Protein AF-A0A2D8XH24-F1 (afdb_monomer_lite)

Structure (mmCIF, N/CA/C/O backbone):
data_AF-A0A2D8XH24-F1
#
_entry.id   AF-A0A2D8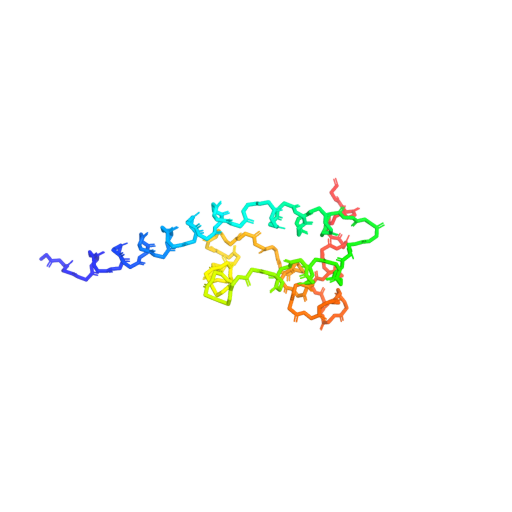XH24-F1
#
loop_
_atom_site.group_PDB
_atom_site.id
_atom_site.type_symbol
_atom_site.label_atom_id
_atom_site.label_alt_id
_atom_site.label_comp_id
_atom_site.label_asym_id
_atom_site.label_entity_id
_atom_site.label_seq_id
_atom_site.pdbx_PDB_ins_code
_atom_site.Cartn_x
_atom_site.Cartn_y
_atom_site.Cartn_z
_atom_site.occupancy
_atom_site.B_iso_or_equiv
_atom_site.auth_seq_id
_atom_site.auth_comp_id
_atom_site.auth_asym_id
_atom_site.auth_atom_id
_atom_site.pdbx_PDB_model_num
ATOM 1 N N . MET A 1 1 ? 8.190 -20.042 35.996 1.00 43.66 1 MET A N 1
ATOM 2 C CA . MET A 1 1 ? 7.217 -19.840 34.903 1.00 43.66 1 MET A CA 1
ATOM 3 C C . MET A 1 1 ? 7.428 -18.449 34.338 1.00 43.66 1 MET A C 1
ATOM 5 O O . MET A 1 1 ? 7.412 -17.486 35.091 1.00 43.66 1 MET A O 1
ATOM 9 N N . ASP A 1 2 ? 7.742 -18.370 33.052 1.00 46.50 2 ASP A N 1
ATOM 10 C CA . ASP A 1 2 ? 8.252 -17.172 32.387 1.00 46.50 2 ASP A CA 1
ATOM 11 C C . ASP A 1 2 ? 7.093 -16.241 31.979 1.00 46.50 2 ASP A C 1
ATOM 13 O O . ASP A 1 2 ? 6.457 -16.428 30.942 1.00 46.50 2 ASP A O 1
ATOM 17 N N . MET A 1 3 ? 6.771 -15.254 32.826 1.00 39.28 3 MET A N 1
ATOM 18 C CA . MET A 1 3 ? 5.697 -14.270 32.589 1.00 39.28 3 MET A CA 1
ATOM 19 C C . MET A 1 3 ? 5.931 -13.380 31.354 1.00 39.28 3 MET A C 1
ATOM 21 O O . MET A 1 3 ? 5.022 -12.658 30.947 1.00 39.28 3 MET A O 1
ATOM 25 N N . ARG A 1 4 ? 7.114 -13.420 30.724 1.00 45.78 4 ARG A N 1
ATOM 26 C CA . ARG A 1 4 ? 7.422 -12.576 29.558 1.00 45.78 4 ARG A CA 1
ATOM 27 C C . ARG A 1 4 ? 6.751 -13.056 28.269 1.00 45.78 4 ARG A C 1
ATOM 29 O O . ARG A 1 4 ? 6.393 -12.228 27.443 1.00 45.78 4 ARG A O 1
ATOM 36 N N . LYS A 1 5 ? 6.498 -14.362 28.114 1.00 43.97 5 LYS A N 1
ATOM 37 C CA . LYS A 1 5 ? 5.914 -14.910 26.872 1.00 43.97 5 LYS A CA 1
ATOM 38 C C . LYS A 1 5 ? 4.441 -14.542 26.654 1.00 43.97 5 LYS A C 1
ATOM 40 O O . LYS A 1 5 ? 3.996 -14.464 25.511 1.00 43.97 5 LYS A O 1
ATOM 45 N N . TYR A 1 6 ? 3.694 -14.285 27.730 1.00 42.78 6 TYR A N 1
ATOM 46 C CA . TYR A 1 6 ? 2.274 -13.922 27.648 1.00 42.78 6 TYR A CA 1
ATOM 47 C C . TYR A 1 6 ? 2.048 -12.453 27.255 1.00 42.78 6 TYR A C 1
ATOM 49 O O . TYR A 1 6 ? 1.030 -12.138 26.641 1.00 42.78 6 TYR A O 1
ATOM 57 N N . SER A 1 7 ? 2.989 -11.549 27.558 1.00 48.88 7 SER A N 1
ATOM 58 C CA . SER A 1 7 ? 2.843 -10.122 27.225 1.00 48.88 7 SER A CA 1
ATOM 59 C C . SER A 1 7 ? 3.110 -9.827 25.743 1.00 48.88 7 SER A C 1
ATOM 61 O O . SER A 1 7 ? 2.503 -8.917 25.174 1.00 48.88 7 SER A O 1
ATOM 63 N N . GLU A 1 8 ? 3.968 -10.620 25.097 1.00 50.53 8 GLU A N 1
ATOM 64 C CA . GLU A 1 8 ? 4.255 -10.510 23.664 1.00 50.53 8 GLU A CA 1
ATOM 65 C C . GLU A 1 8 ? 3.111 -11.052 22.802 1.00 50.53 8 GLU A C 1
ATOM 67 O O . GLU A 1 8 ? 2.717 -10.387 21.843 1.00 50.53 8 GLU A O 1
ATOM 72 N N . HIS A 1 9 ? 2.506 -12.184 23.190 1.00 51.22 9 HIS A N 1
ATOM 73 C CA . HIS A 1 9 ? 1.324 -12.726 22.505 1.00 51.22 9 HIS A CA 1
ATOM 74 C C . HIS A 1 9 ? 0.142 -11.750 22.565 1.00 51.22 9 HIS A C 1
ATOM 76 O O . HIS A 1 9 ? -0.421 -11.412 21.529 1.00 51.22 9 HIS A O 1
ATOM 82 N N . GLY A 1 10 ? -0.159 -11.182 23.739 1.00 56.94 10 GLY A N 1
ATOM 83 C CA . GLY A 1 10 ? -1.239 -10.196 23.872 1.00 56.94 10 GLY A CA 1
ATOM 84 C C . GLY A 1 10 ? -1.020 -8.917 23.049 1.00 56.94 10 GLY A C 1
ATOM 85 O O . GLY A 1 10 ? -1.973 -8.358 22.507 1.00 56.94 10 GLY A O 1
ATOM 86 N N . ARG A 1 11 ? 0.233 -8.460 22.895 1.00 59.41 11 ARG A N 1
ATOM 87 C CA . ARG A 1 11 ? 0.569 -7.317 22.021 1.00 59.41 11 ARG A CA 1
ATOM 88 C C . ARG A 1 11 ? 0.465 -7.661 20.537 1.00 59.41 11 ARG A C 1
ATOM 90 O O . ARG A 1 11 ? 0.058 -6.798 19.761 1.00 59.41 11 ARG A O 1
ATOM 97 N N . SER A 1 12 ? 0.848 -8.874 20.144 1.00 64.50 12 SER A N 1
ATOM 98 C CA . SER A 1 12 ? 0.749 -9.350 18.761 1.00 64.50 12 SER A CA 1
ATOM 99 C C . SER A 1 12 ? -0.712 -9.509 18.333 1.00 64.50 12 SER A C 1
ATOM 101 O O . SER A 1 12 ? -1.122 -8.942 17.322 1.00 64.50 12 SER A O 1
ATOM 103 N N . ASP A 1 13 ? -1.529 -10.158 19.164 1.00 64.81 13 ASP A N 1
ATOM 104 C CA . ASP A 1 13 ? -2.959 -10.367 18.910 1.00 64.81 13 ASP A CA 1
ATOM 105 C C . ASP A 1 13 ? -3.724 -9.042 18.828 1.00 64.81 13 ASP A C 1
ATOM 107 O O . ASP A 1 13 ? -4.602 -8.861 17.982 1.00 64.81 13 ASP A O 1
ATOM 111 N N . PHE A 1 14 ? -3.361 -8.074 19.672 1.00 68.19 14 PHE A N 1
ATOM 112 C CA . PHE A 1 14 ? -3.938 -6.733 19.633 1.00 68.19 14 PHE A CA 1
ATOM 113 C C . PHE A 1 14 ? -3.601 -5.980 18.336 1.00 68.19 14 PHE A C 1
ATOM 115 O O . PHE A 1 14 ? -4.474 -5.328 17.762 1.00 68.19 14 PHE A O 1
ATOM 122 N N . LYS A 1 15 ? -2.358 -6.085 17.845 1.00 75.06 15 LYS A N 1
ATOM 123 C CA . LYS A 1 15 ? -1.944 -5.479 16.567 1.00 75.06 15 LYS A CA 1
ATOM 124 C C . LYS A 1 15 ? -2.652 -6.127 15.379 1.00 75.06 15 LYS A C 1
ATOM 126 O O . LYS A 1 15 ? -3.149 -5.412 14.514 1.00 75.06 15 LYS A O 1
ATOM 131 N N . LEU A 1 16 ? -2.759 -7.456 15.370 1.00 75.88 16 LEU A N 1
ATOM 132 C CA . LEU A 1 16 ? -3.463 -8.200 14.322 1.00 75.88 16 LEU A CA 1
ATOM 133 C C . LEU A 1 16 ? -4.960 -7.875 14.287 1.00 75.88 16 LEU A C 1
ATOM 135 O O . LEU A 1 16 ? -5.520 -7.703 13.205 1.00 75.88 16 LEU A O 1
ATOM 139 N N . ARG A 1 17 ? -5.610 -7.726 15.450 1.00 82.00 17 ARG A N 1
ATOM 140 C CA . ARG A 1 17 ? -7.010 -7.271 15.521 1.00 82.00 17 ARG A CA 1
ATOM 141 C C . ARG A 1 17 ? -7.181 -5.872 14.943 1.00 82.00 17 ARG A C 1
ATOM 143 O O . ARG A 1 17 ? -8.027 -5.690 14.078 1.00 82.00 17 ARG A O 1
ATOM 150 N N . LYS A 1 18 ? -6.342 -4.915 15.353 1.00 83.56 18 LYS A N 1
ATOM 151 C CA . LYS A 1 18 ? -6.385 -3.546 14.817 1.00 83.56 18 LYS A CA 1
ATOM 152 C C . LYS A 1 18 ? -6.196 -3.503 13.303 1.00 83.56 18 LYS A C 1
ATOM 154 O O . LYS A 1 18 ? -6.945 -2.806 12.631 1.00 83.56 18 LYS A O 1
ATOM 159 N N . LEU A 1 19 ? -5.248 -4.276 12.774 1.00 84.25 19 LEU A N 1
ATOM 160 C CA . LEU A 1 19 ? -5.058 -4.411 11.331 1.00 84.25 19 LEU A CA 1
ATOM 161 C C . LEU A 1 19 ? -6.302 -4.994 10.653 1.00 84.25 19 LEU A C 1
ATOM 163 O O . LEU A 1 19 ? -6.770 -4.449 9.661 1.00 84.25 19 LEU A O 1
ATOM 167 N N . THR A 1 20 ? -6.846 -6.086 11.192 1.00 85.06 20 THR A N 1
ATOM 168 C CA . THR A 1 20 ? -8.039 -6.741 10.636 1.00 85.06 20 THR A CA 1
ATOM 169 C C . THR A 1 20 ? -9.227 -5.782 10.605 1.00 85.06 20 THR A C 1
ATOM 171 O O . THR A 1 20 ? -9.959 -5.733 9.618 1.00 85.06 20 THR A O 1
ATOM 174 N N . ASP A 1 21 ? -9.410 -4.994 11.663 1.00 90.12 21 ASP A N 1
ATOM 175 C CA . ASP A 1 21 ? -10.475 -3.998 11.745 1.00 90.12 21 ASP A CA 1
ATOM 176 C C . ASP A 1 21 ? -10.251 -2.845 10.758 1.00 90.12 21 ASP A C 1
ATOM 178 O O . ASP A 1 21 ? -11.201 -2.433 10.094 1.00 90.12 21 ASP A O 1
ATOM 182 N N . ALA A 1 22 ? -9.009 -2.373 10.598 1.00 89.88 22 ALA A N 1
ATOM 183 C CA . ALA A 1 22 ? -8.657 -1.370 9.593 1.00 89.88 22 ALA A CA 1
ATOM 184 C C . ALA A 1 22 ? -8.930 -1.879 8.165 1.00 89.88 22 ALA A C 1
ATOM 186 O O . ALA A 1 22 ? -9.543 -1.169 7.370 1.00 89.88 22 ALA A O 1
ATOM 187 N N . ILE A 1 23 ? -8.572 -3.130 7.854 1.00 90.44 23 ILE A N 1
ATOM 188 C CA . ILE A 1 23 ? -8.887 -3.758 6.560 1.00 90.44 23 ILE A CA 1
ATOM 189 C C . ILE A 1 23 ? -10.403 -3.844 6.362 1.00 90.44 23 ILE A C 1
ATOM 191 O O . ILE A 1 23 ? -10.907 -3.488 5.303 1.00 90.44 23 ILE A O 1
ATOM 195 N N . ARG A 1 24 ? -11.157 -4.286 7.377 1.00 91.38 24 ARG A N 1
ATOM 196 C CA . ARG A 1 24 ? -12.619 -4.428 7.277 1.00 91.38 24 ARG A CA 1
ATOM 197 C C . ARG A 1 24 ? -13.330 -3.102 7.044 1.00 91.38 24 ARG A C 1
ATOM 199 O O . ARG A 1 24 ? -14.260 -3.069 6.242 1.00 91.38 24 ARG A O 1
ATOM 206 N N . ARG A 1 25 ? -12.913 -2.039 7.737 1.00 94.00 25 ARG A N 1
ATOM 207 C CA . ARG A 1 25 ? -13.482 -0.693 7.574 1.00 94.00 25 ARG A CA 1
ATOM 208 C C . ARG A 1 25 ? -13.210 -0.110 6.192 1.00 94.00 25 ARG A C 1
ATOM 210 O O . ARG A 1 25 ? -14.080 0.553 5.648 1.00 94.00 25 ARG A O 1
ATOM 217 N N . ASN A 1 26 ? -12.033 -0.386 5.633 1.00 94.31 26 ASN A N 1
ATOM 218 C CA . ASN A 1 26 ? -11.549 0.259 4.412 1.00 94.31 26 ASN A CA 1
ATOM 219 C C . ASN A 1 26 ? -11.504 -0.691 3.205 1.00 94.31 26 ASN A C 1
ATOM 221 O O . ASN A 1 26 ? -10.836 -0.393 2.223 1.00 94.31 26 ASN A O 1
ATOM 225 N N . LYS A 1 27 ? -12.191 -1.839 3.259 1.00 93.62 27 LYS A N 1
ATOM 226 C CA . LYS A 1 27 ? -12.096 -2.903 2.242 1.00 93.62 27 LYS A CA 1
ATOM 227 C C . LYS A 1 27 ? -12.383 -2.417 0.815 1.00 93.62 27 LYS A C 1
ATOM 229 O O . LYS A 1 27 ? -11.744 -2.893 -0.114 1.00 93.62 27 LYS A O 1
ATOM 234 N N . ASP A 1 28 ? -13.316 -1.479 0.654 1.00 95.69 28 ASP A N 1
ATOM 235 C CA . ASP A 1 28 ? -13.739 -0.992 -0.660 1.00 95.69 28 ASP A CA 1
ATOM 236 C C . ASP A 1 28 ? -12.670 -0.053 -1.242 1.00 95.69 28 ASP A C 1
ATOM 238 O O . ASP A 1 28 ? -12.264 -0.212 -2.390 1.00 95.69 28 ASP A O 1
ATOM 242 N N . ILE A 1 29 ? -12.119 0.839 -0.407 1.00 94.88 29 ILE A N 1
ATOM 243 C CA . ILE A 1 29 ? -10.992 1.715 -0.763 1.00 94.88 29 ILE A CA 1
ATOM 244 C C . ILE A 1 29 ? -9.745 0.880 -1.077 1.00 94.88 29 ILE A C 1
ATOM 246 O O . ILE A 1 29 ? -9.104 1.086 -2.103 1.00 94.88 29 ILE A O 1
ATOM 250 N N . LEU A 1 30 ? -9.429 -0.108 -0.235 1.00 93.69 30 LEU A N 1
ATOM 251 C CA . LEU A 1 30 ? -8.320 -1.034 -0.472 1.00 93.69 30 LEU A CA 1
ATOM 252 C C . LEU A 1 30 ? -8.513 -1.824 -1.772 1.00 93.69 30 LEU A C 1
ATOM 254 O O . LEU A 1 30 ? -7.545 -2.037 -2.493 1.00 93.69 30 LEU A O 1
ATOM 258 N N . GLY A 1 31 ? -9.747 -2.211 -2.105 1.00 93.81 31 GLY A N 1
ATOM 259 C CA . GLY A 1 31 ? -10.077 -2.818 -3.394 1.00 93.81 31 GLY A CA 1
ATOM 260 C C . GLY A 1 31 ? -9.712 -1.918 -4.577 1.00 93.81 31 GLY A C 1
ATOM 261 O O . GLY A 1 31 ? -9.077 -2.387 -5.522 1.00 93.81 31 GLY A O 1
ATOM 262 N N . CYS A 1 32 ? -10.035 -0.622 -4.504 1.00 96.25 32 CYS A N 1
ATOM 263 C CA . CYS A 1 32 ? -9.619 0.358 -5.513 1.00 96.25 32 CYS A CA 1
ATOM 264 C C . CYS A 1 32 ? -8.092 0.489 -5.582 1.00 96.25 32 CYS A C 1
ATOM 266 O O . CYS A 1 32 ? -7.525 0.426 -6.669 1.00 96.25 32 CYS A O 1
ATOM 268 N N . VAL A 1 33 ? -7.419 0.594 -4.432 1.00 95.19 33 VAL A N 1
ATOM 269 C CA . VAL A 1 33 ? -5.952 0.672 -4.352 1.00 95.19 33 VAL A CA 1
ATOM 270 C C . VAL A 1 33 ? -5.291 -0.527 -5.037 1.00 95.19 33 VAL A C 1
ATOM 272 O O . VAL A 1 33 ? -4.440 -0.340 -5.904 1.00 95.19 33 VAL A O 1
ATOM 275 N N . PHE A 1 34 ? -5.705 -1.754 -4.709 1.00 94.31 34 PHE A N 1
ATOM 276 C CA . PHE A 1 34 ? -5.173 -2.960 -5.353 1.00 94.31 34 PHE A CA 1
ATOM 277 C C . PHE A 1 34 ? -5.501 -3.018 -6.849 1.00 94.31 34 PHE A C 1
ATOM 279 O O . PHE A 1 34 ? -4.696 -3.515 -7.634 1.00 94.31 34 PHE A O 1
ATOM 286 N N . THR A 1 35 ? -6.649 -2.477 -7.262 1.00 96.62 35 THR A N 1
ATOM 287 C CA . THR A 1 35 ? -7.002 -2.390 -8.683 1.00 96.62 35 THR A CA 1
ATOM 288 C C . THR A 1 35 ? -6.015 -1.482 -9.414 1.00 96.62 35 THR A C 1
ATOM 290 O O . THR A 1 35 ? -5.370 -1.942 -10.348 1.00 96.62 35 THR A O 1
ATOM 293 N N . PHE A 1 36 ? -5.786 -0.256 -8.932 1.00 96.56 36 PHE A N 1
ATOM 294 C CA . PHE A 1 36 ? -4.825 0.674 -9.539 1.00 96.56 36 PHE A CA 1
ATOM 295 C C . PHE A 1 36 ? -3.390 0.132 -9.560 1.00 96.56 36 PHE A C 1
ATOM 297 O O . PHE A 1 36 ? -2.659 0.335 -10.528 1.00 96.56 36 PHE A O 1
ATOM 304 N N . LEU A 1 37 ? -2.980 -0.583 -8.509 1.00 93.31 37 LEU A N 1
ATOM 305 C CA . LEU A 1 37 ? -1.648 -1.189 -8.425 1.00 93.31 37 LEU A CA 1
ATOM 306 C C . LEU A 1 37 ? -1.453 -2.394 -9.359 1.00 93.31 37 LEU A C 1
ATOM 308 O O . LEU A 1 37 ? -0.312 -2.735 -9.655 1.00 93.31 37 LEU A O 1
ATOM 312 N N . SER A 1 38 ? -2.535 -3.025 -9.823 1.00 91.56 38 SER A N 1
ATOM 313 C CA . SER A 1 38 ? -2.485 -4.165 -10.754 1.00 91.56 38 SER A CA 1
ATOM 314 C C . SER A 1 38 ? -2.646 -3.775 -12.228 1.00 91.56 38 SER A C 1
ATOM 316 O O . SER A 1 38 ? -2.598 -4.644 -13.096 1.00 91.56 38 SER A O 1
ATOM 318 N N . GLU A 1 39 ? -2.819 -2.484 -12.526 1.00 92.75 39 GLU A N 1
ATOM 319 C CA . GLU A 1 39 ? -2.773 -1.963 -13.896 1.00 92.75 39 GLU A CA 1
ATOM 320 C C . GLU A 1 39 ? -1.373 -2.132 -14.520 1.00 92.75 39 GLU A C 1
ATOM 322 O O . GLU A 1 39 ? -0.368 -2.249 -13.818 1.00 92.75 39 GLU A O 1
ATOM 327 N N . GLU A 1 40 ? -1.287 -2.119 -15.855 1.00 88.44 40 GLU A N 1
ATOM 328 C CA . GLU A 1 40 ? -0.019 -2.229 -16.589 1.00 88.44 40 GLU A CA 1
ATOM 329 C C . GLU A 1 40 ? 0.240 -0.982 -17.468 1.00 88.44 40 GLU A C 1
ATOM 331 O O . GLU A 1 40 ? -0.369 -0.854 -18.535 1.00 88.44 40 GLU A O 1
ATOM 336 N N . PRO A 1 41 ? 1.160 -0.068 -17.076 1.00 85.88 41 PRO A N 1
ATOM 337 C CA . PRO A 1 41 ? 1.892 -0.032 -15.802 1.00 85.88 41 PRO A CA 1
ATOM 338 C C . PRO A 1 41 ? 0.993 0.386 -14.617 1.00 85.88 41 PRO A C 1
ATOM 340 O O . PRO A 1 41 ? -0.019 1.051 -14.843 1.00 85.88 41 PRO A O 1
ATOM 343 N N . PRO A 1 42 ? 1.381 0.083 -13.361 1.00 91.44 42 PRO A N 1
ATOM 344 C CA . PRO A 1 42 ? 0.581 0.429 -12.191 1.00 91.44 42 PRO A CA 1
ATOM 345 C C . PRO A 1 42 ? 0.334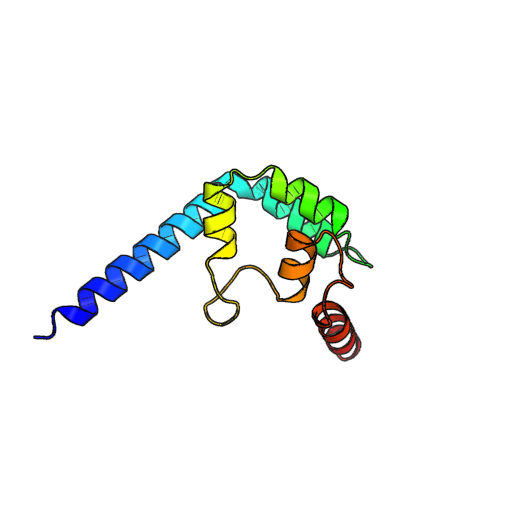 1.930 -12.065 1.00 91.44 42 PRO A C 1
ATOM 347 O O . PRO A 1 42 ? 1.248 2.751 -12.209 1.00 91.44 42 PRO A O 1
ATOM 350 N N . ASN A 1 43 ? -0.891 2.298 -11.709 1.00 95.38 43 ASN A N 1
ATOM 351 C CA . ASN A 1 43 ? -1.279 3.688 -11.531 1.00 95.38 43 ASN A CA 1
ATOM 352 C C . ASN A 1 43 ? -1.003 4.157 -10.097 1.00 95.38 43 ASN A C 1
ATOM 354 O O . ASN A 1 43 ? -1.890 4.228 -9.245 1.00 95.38 43 ASN A O 1
ATOM 358 N N . ALA A 1 44 ? 0.267 4.471 -9.827 1.00 93.94 44 ALA A N 1
ATOM 359 C CA . ALA A 1 44 ? 0.730 4.863 -8.496 1.00 93.94 44 ALA A CA 1
ATOM 360 C C . ALA A 1 44 ? 0.066 6.145 -7.962 1.00 93.94 44 ALA A C 1
ATOM 362 O O . ALA A 1 44 ? -0.188 6.228 -6.764 1.00 93.94 44 ALA A O 1
ATOM 363 N N . SER A 1 45 ? -0.249 7.112 -8.834 1.00 95.06 45 SER A N 1
ATOM 364 C CA . SER A 1 45 ? -0.923 8.357 -8.433 1.00 95.06 45 SER A CA 1
ATOM 365 C C . SER A 1 45 ? -2.337 8.073 -7.931 1.00 95.06 45 SER A C 1
ATOM 367 O O . SER A 1 45 ? -2.679 8.459 -6.819 1.00 95.06 45 SER A O 1
ATOM 369 N N . ALA A 1 46 ? -3.137 7.328 -8.703 1.00 95.44 46 ALA A N 1
ATOM 370 C CA . ALA A 1 46 ? -4.503 6.988 -8.306 1.00 95.44 46 ALA A CA 1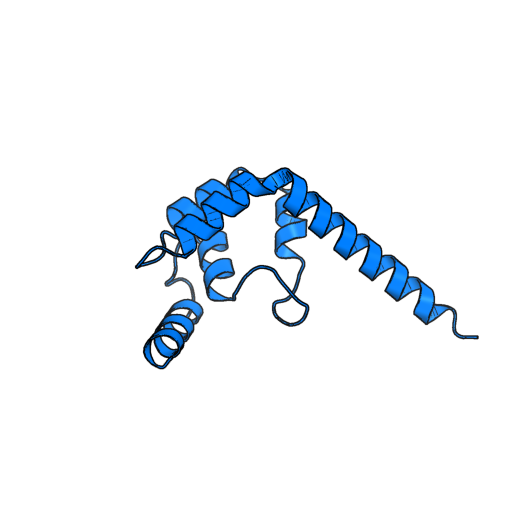
ATOM 371 C C . ALA A 1 46 ? -4.535 6.073 -7.071 1.00 95.44 46 ALA A C 1
ATOM 373 O O . ALA A 1 46 ? -5.390 6.228 -6.200 1.00 95.44 46 ALA A O 1
ATOM 374 N N . ALA A 1 47 ? -3.580 5.142 -6.961 1.00 94.38 47 ALA A N 1
ATOM 375 C CA . ALA A 1 47 ? -3.431 4.305 -5.776 1.00 94.38 47 ALA A CA 1
ATOM 376 C C . ALA A 1 47 ? -3.128 5.139 -4.520 1.00 94.38 47 A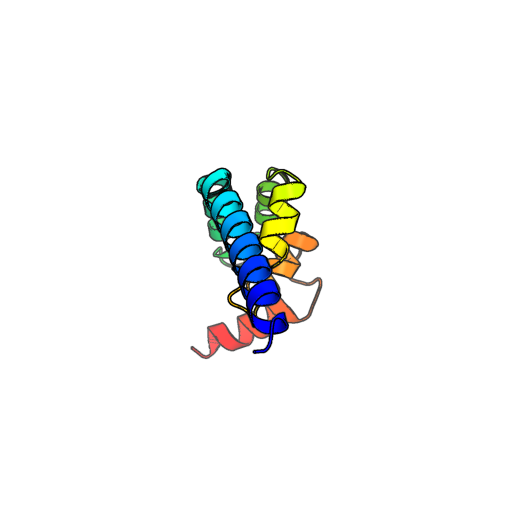LA A C 1
ATOM 378 O O . ALA A 1 47 ? -3.727 4.893 -3.473 1.00 94.38 47 ALA A O 1
ATOM 379 N N . GLN A 1 48 ? -2.229 6.126 -4.620 1.00 95.69 48 GLN A N 1
ATOM 380 C CA . GLN A 1 48 ? -1.921 7.030 -3.514 1.00 95.69 48 GLN A CA 1
ATOM 381 C C . GLN A 1 48 ? -3.145 7.863 -3.125 1.00 95.69 48 GLN A C 1
ATOM 383 O O . GLN A 1 48 ? -3.511 7.865 -1.954 1.00 95.69 48 GLN A O 1
ATOM 388 N N . GLU A 1 49 ? -3.796 8.518 -4.089 1.00 96.19 49 GLU A N 1
ATOM 389 C CA . GLU A 1 49 ? -4.985 9.345 -3.841 1.00 96.19 49 GLU A CA 1
ATOM 390 C C . GLU A 1 49 ? -6.088 8.536 -3.146 1.00 96.19 49 GLU A C 1
ATOM 392 O O . GLU A 1 49 ? -6.623 8.957 -2.124 1.00 96.19 49 GLU A O 1
ATOM 397 N N . ALA A 1 50 ? -6.369 7.322 -3.629 1.00 95.12 50 ALA A N 1
ATOM 398 C CA . ALA A 1 50 ? -7.338 6.441 -2.988 1.00 95.12 50 ALA A CA 1
ATOM 399 C C . ALA A 1 50 ? -6.915 6.040 -1.566 1.00 95.12 50 ALA A C 1
ATOM 401 O O . ALA A 1 50 ? -7.754 5.955 -0.673 1.00 95.12 50 ALA A O 1
ATOM 402 N N . PHE A 1 51 ? -5.627 5.790 -1.324 1.00 94.06 51 PHE A N 1
ATOM 403 C CA . PHE A 1 51 ? -5.136 5.439 0.008 1.00 94.06 51 PHE A CA 1
ATOM 404 C C . PHE A 1 51 ? -5.186 6.622 0.990 1.00 94.06 51 PHE A C 1
ATOM 406 O O . PHE A 1 51 ? -5.426 6.413 2.180 1.00 94.06 51 PHE A O 1
ATOM 413 N N . GLU A 1 52 ? -5.012 7.853 0.507 1.00 95.06 52 GLU A N 1
ATOM 414 C CA . GLU A 1 52 ? -5.096 9.078 1.311 1.00 95.06 52 GLU A CA 1
ATOM 415 C C . GLU A 1 52 ? -6.511 9.352 1.854 1.00 95.06 52 GLU A C 1
ATOM 417 O O . GLU A 1 52 ? -6.640 9.996 2.896 1.00 95.06 52 GLU A O 1
ATOM 422 N N . GLU A 1 53 ? -7.554 8.775 1.245 1.00 95.56 53 GLU A N 1
ATOM 423 C CA . GLU A 1 53 ? -8.935 8.804 1.759 1.00 95.56 53 GLU A CA 1
ATOM 424 C C . GLU A 1 53 ? -9.122 7.977 3.049 1.00 95.56 53 GLU A C 1
ATOM 426 O O . GLU A 1 53 ? -10.085 8.168 3.798 1.00 95.56 53 GLU A O 1
ATOM 431 N N . ILE A 1 54 ? -8.210 7.044 3.345 1.00 94.06 54 ILE A N 1
ATOM 432 C CA . ILE A 1 54 ? -8.241 6.268 4.590 1.00 94.06 54 ILE A CA 1
ATOM 433 C C . ILE A 1 54 ? -7.821 7.170 5.754 1.00 94.06 54 ILE A C 1
ATOM 435 O O . ILE A 1 54 ? -6.865 7.933 5.654 1.00 94.06 54 ILE A O 1
ATOM 439 N N . SER A 1 55 ? -8.481 7.049 6.910 1.00 94.25 55 SER A N 1
ATOM 440 C CA . SER A 1 55 ? -8.097 7.837 8.091 1.00 94.25 55 SER A CA 1
ATOM 441 C C . SER A 1 55 ? -6.624 7.611 8.496 1.00 94.25 55 SER A C 1
ATOM 443 O O . SER A 1 55 ? -6.145 6.474 8.422 1.00 94.25 55 SER A O 1
ATOM 445 N N . PRO A 1 56 ? -5.904 8.633 9.001 1.00 91.31 56 PRO A N 1
ATOM 446 C CA . PRO A 1 56 ? -4.489 8.499 9.365 1.00 91.31 56 PRO A CA 1
ATOM 447 C C . PRO A 1 56 ? -4.188 7.350 10.343 1.00 91.31 56 PRO A C 1
ATOM 449 O O . PRO A 1 56 ? -3.177 6.663 10.202 1.00 91.31 56 PRO A O 1
ATOM 452 N N . ASP A 1 57 ? -5.079 7.093 11.305 1.00 89.50 57 ASP A N 1
ATOM 453 C CA . ASP A 1 57 ? -4.926 5.995 12.270 1.00 89.50 57 ASP A CA 1
ATOM 454 C C . ASP A 1 57 ? -4.994 4.615 11.597 1.00 89.50 57 ASP A C 1
ATOM 456 O O . ASP A 1 57 ? -4.208 3.714 11.920 1.00 89.50 57 ASP A O 1
ATOM 460 N N . ASP A 1 58 ? -5.906 4.445 10.637 1.00 90.62 58 ASP A N 1
ATOM 461 C CA . ASP A 1 58 ? -6.029 3.207 9.869 1.00 90.62 58 ASP A CA 1
ATOM 462 C C . ASP A 1 58 ? -4.876 3.064 8.870 1.00 90.62 58 ASP A C 1
ATOM 464 O O . ASP A 1 58 ? -4.336 1.963 8.743 1.00 90.62 58 ASP A O 1
ATOM 468 N N . GLN A 1 59 ? -4.413 4.156 8.247 1.00 89.62 59 GLN A N 1
ATOM 469 C CA . GLN A 1 59 ? -3.206 4.140 7.413 1.00 89.62 59 GLN A CA 1
ATOM 470 C C . GLN A 1 59 ? -1.998 3.632 8.210 1.00 89.62 59 GLN A C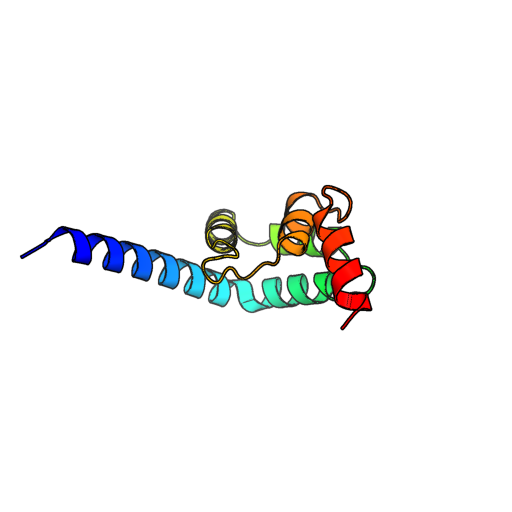 1
ATOM 472 O O . GLN A 1 59 ? -1.298 2.728 7.757 1.00 89.62 59 GLN A O 1
ATOM 477 N N . ILE A 1 60 ? -1.775 4.137 9.432 1.00 86.81 60 ILE A N 1
ATOM 478 C CA . ILE A 1 60 ? -0.696 3.664 10.317 1.00 86.81 60 ILE A CA 1
ATOM 479 C C . ILE A 1 60 ? -0.825 2.160 10.576 1.00 86.81 60 ILE A C 1
ATOM 481 O O . ILE A 1 60 ? 0.172 1.436 10.525 1.00 86.81 60 ILE A O 1
ATOM 485 N N . CYS A 1 61 ? -2.041 1.669 10.830 1.00 85.69 61 CYS A N 1
ATOM 486 C CA . CYS A 1 61 ? -2.277 0.242 11.034 1.00 85.69 61 CYS A CA 1
ATOM 487 C C . CYS A 1 61 ? -1.946 -0.570 9.772 1.00 85.69 61 CYS A C 1
ATOM 489 O O . CYS A 1 61 ? -1.237 -1.573 9.869 1.00 85.69 61 CYS A O 1
ATOM 491 N N . LEU A 1 62 ? -2.380 -0.116 8.597 1.00 86.25 62 LEU A N 1
ATOM 492 C CA . LEU A 1 62 ? -2.137 -0.769 7.306 1.00 86.25 62 LEU A CA 1
ATOM 493 C C . LEU A 1 62 ? -0.653 -0.736 6.900 1.00 86.25 62 LEU A C 1
ATOM 495 O O . LEU A 1 62 ? -0.169 -1.667 6.257 1.00 86.25 62 LEU A O 1
ATOM 499 N N . TRP A 1 63 ? 0.101 0.277 7.337 1.00 81.12 63 TRP A N 1
ATOM 500 C CA . TRP A 1 63 ? 1.557 0.338 7.179 1.00 81.12 63 TRP A CA 1
ATOM 501 C C . TRP A 1 63 ? 2.316 -0.617 8.103 1.00 81.12 63 TRP A C 1
ATOM 503 O O . TRP A 1 63 ? 3.430 -1.041 7.787 1.00 81.12 63 TRP A O 1
ATOM 513 N N . SER A 1 64 ? 1.742 -0.926 9.269 1.00 66.31 64 SER A N 1
ATOM 514 C CA . SER A 1 64 ? 2.482 -1.455 10.420 1.00 66.31 64 SER A CA 1
ATOM 515 C C . SER A 1 64 ? 2.923 -2.919 10.324 1.00 66.31 64 SER A C 1
ATOM 517 O O . SER A 1 64 ? 3.635 -3.391 11.217 1.00 66.31 64 SER A O 1
ATOM 519 N N . VAL A 1 65 ? 2.573 -3.643 9.255 1.00 60.59 65 VAL A N 1
ATOM 520 C CA . VAL A 1 65 ? 2.985 -5.042 9.087 1.00 60.59 65 VAL A CA 1
ATOM 521 C C . VAL A 1 65 ? 4.114 -5.164 8.065 1.00 60.59 65 VAL A C 1
ATOM 523 O O . VAL A 1 65 ? 3.998 -4.824 6.887 1.00 60.59 65 VAL A O 1
ATOM 526 N N . SER A 1 66 ? 5.260 -5.631 8.563 1.00 50.56 66 SER A N 1
ATOM 527 C CA . SER A 1 66 ? 6.462 -5.900 7.776 1.00 50.56 66 SER A CA 1
ATOM 528 C C . SER A 1 66 ? 6.176 -6.918 6.658 1.00 50.56 66 SER A C 1
ATOM 530 O O . SER A 1 66 ? 5.461 -7.886 6.916 1.00 50.56 66 SER A O 1
ATOM 532 N N . PRO A 1 67 ? 6.795 -6.800 5.465 1.00 48.81 67 PRO A N 1
ATOM 533 C CA . PRO A 1 67 ? 6.710 -7.822 4.413 1.00 48.81 67 PRO A CA 1
ATOM 534 C C . PRO A 1 67 ? 7.165 -9.210 4.896 1.00 48.81 67 PRO A C 1
ATOM 536 O O . PRO A 1 67 ? 6.677 -10.230 4.431 1.00 48.81 67 PRO A O 1
ATOM 539 N N . THR A 1 68 ? 8.065 -9.262 5.886 1.00 47.56 68 THR A N 1
ATOM 540 C CA . THR A 1 68 ? 8.521 -10.511 6.524 1.00 47.56 68 THR A CA 1
ATOM 541 C C . THR A 1 68 ? 7.554 -11.078 7.567 1.00 47.56 68 THR A C 1
ATOM 543 O O . THR A 1 68 ? 7.752 -12.196 8.027 1.00 47.56 68 THR A O 1
ATOM 546 N N . ALA A 1 69 ? 6.522 -10.325 7.952 1.00 48.69 69 ALA A N 1
ATOM 547 C CA . ALA A 1 69 ? 5.553 -10.682 8.988 1.00 48.69 69 ALA A CA 1
ATOM 548 C C . ALA A 1 69 ? 4.113 -10.790 8.446 1.00 48.69 69 ALA A C 1
ATOM 550 O O . ALA A 1 69 ? 3.165 -10.652 9.215 1.00 48.69 69 ALA A O 1
ATOM 551 N N . GLY A 1 70 ? 3.943 -11.013 7.137 1.00 50.75 70 GLY A N 1
ATOM 552 C CA . GLY A 1 70 ? 2.618 -11.104 6.511 1.00 50.75 70 GLY A CA 1
ATOM 553 C C . GLY A 1 70 ? 1.972 -9.742 6.251 1.00 50.75 70 GLY A C 1
ATOM 554 O O . GLY A 1 70 ? 0.766 -9.587 6.427 1.00 50.75 70 GLY A O 1
ATOM 555 N N . GLY A 1 71 ? 2.780 -8.740 5.890 1.00 67.44 71 GLY A N 1
ATOM 556 C CA . GLY A 1 71 ? 2.278 -7.445 5.439 1.00 67.44 71 GLY A CA 1
ATOM 557 C C . GLY A 1 71 ? 1.421 -7.578 4.185 1.00 67.44 71 GLY A C 1
ATOM 558 O O . GLY A 1 71 ? 1.618 -8.494 3.395 1.00 67.44 71 GLY A O 1
ATOM 559 N N . ILE A 1 72 ? 0.477 -6.655 4.013 1.00 80.56 72 ILE A N 1
ATOM 560 C CA . ILE A 1 72 ? -0.441 -6.655 2.863 1.00 80.56 72 ILE A CA 1
ATOM 561 C C . ILE A 1 72 ? 0.165 -6.017 1.607 1.00 80.56 72 ILE A C 1
ATOM 563 O O . ILE A 1 72 ? -0.458 -6.072 0.557 1.00 80.56 72 ILE A O 1
ATOM 567 N N . TRP A 1 73 ? 1.346 -5.403 1.736 1.00 86.50 73 TRP A N 1
ATOM 568 C CA . TRP A 1 73 ? 2.016 -4.673 0.664 1.00 86.50 73 TRP A CA 1
ATOM 569 C C . TRP A 1 73 ? 3.332 -5.340 0.292 1.00 86.50 73 TRP A C 1
ATOM 571 O O . TRP A 1 73 ? 4.193 -5.569 1.157 1.00 86.50 73 TRP A O 1
ATOM 581 N N . GLU A 1 74 ? 3.539 -5.532 -1.001 1.00 86.94 74 GLU A N 1
ATOM 582 C CA . GLU A 1 74 ? 4.873 -5.690 -1.547 1.00 86.94 74 GLU A CA 1
ATOM 583 C C . GLU A 1 74 ? 5.686 -4.395 -1.410 1.00 86.94 74 GLU A C 1
ATOM 585 O O . GLU A 1 74 ? 5.189 -3.308 -1.097 1.00 86.94 74 GLU A O 1
ATOM 590 N N . ARG A 1 75 ? 7.002 -4.501 -1.623 1.00 86.19 75 ARG A N 1
ATOM 591 C CA . ARG A 1 75 ? 7.898 -3.352 -1.460 1.00 86.19 75 ARG A CA 1
ATOM 592 C C . ARG A 1 75 ? 7.591 -2.234 -2.459 1.00 86.19 75 ARG A C 1
ATOM 594 O O . ARG A 1 75 ? 7.584 -1.079 -2.055 1.00 86.19 75 ARG A O 1
ATOM 601 N N . TYR A 1 76 ? 7.329 -2.578 -3.721 1.00 88.38 76 TYR A N 1
ATOM 602 C CA . TYR A 1 76 ? 7.050 -1.582 -4.759 1.00 88.38 76 TYR A CA 1
ATOM 603 C C . TYR A 1 76 ? 5.685 -0.906 -4.550 1.00 88.38 76 TYR A C 1
ATOM 605 O O . TYR A 1 76 ? 5.580 0.299 -4.738 1.00 88.38 76 TYR A O 1
ATOM 613 N N . GLU A 1 77 ? 4.671 -1.644 -4.086 1.00 91.31 77 GLU A N 1
ATOM 614 C CA . GLU A 1 77 ? 3.341 -1.107 -3.757 1.00 91.31 77 GLU A CA 1
ATOM 615 C C . GLU A 1 77 ? 3.429 -0.076 -2.634 1.00 91.31 77 GLU A C 1
ATOM 617 O O . GLU A 1 77 ? 2.848 1.001 -2.707 1.00 91.31 77 GLU A O 1
ATOM 622 N N . ARG A 1 78 ? 4.232 -0.370 -1.607 1.00 88.50 78 ARG A N 1
ATOM 623 C CA . ARG A 1 78 ? 4.507 0.571 -0.520 1.00 88.50 78 ARG A CA 1
ATOM 624 C C . ARG A 1 78 ? 5.156 1.857 -1.025 1.00 88.50 78 ARG A C 1
ATOM 626 O O . ARG A 1 78 ? 4.800 2.931 -0.548 1.00 88.50 78 ARG A O 1
ATOM 633 N N . ASP A 1 79 ? 6.098 1.755 -1.955 1.00 87.94 79 ASP A N 1
ATOM 634 C CA . ASP A 1 79 ? 6.748 2.931 -2.532 1.00 87.94 79 ASP A CA 1
ATOM 635 C C . ASP A 1 79 ? 5.773 3.718 -3.424 1.00 87.94 79 ASP A C 1
ATOM 637 O O . ASP A 1 79 ? 5.709 4.942 -3.315 1.00 87.94 79 ASP A O 1
ATOM 641 N N . ALA A 1 80 ? 4.935 3.029 -4.204 1.00 90.50 80 ALA A N 1
ATOM 642 C CA . ALA A 1 80 ? 3.865 3.640 -4.990 1.00 90.50 80 ALA A CA 1
ATOM 643 C C . ALA A 1 80 ? 2.907 4.453 -4.107 1.00 90.50 80 ALA A C 1
ATOM 645 O O . ALA A 1 80 ? 2.676 5.627 -4.371 1.00 90.50 80 ALA A O 1
ATOM 646 N N . LEU A 1 81 ? 2.425 3.862 -3.012 1.00 91.31 81 LEU A N 1
ATOM 647 C CA . LEU A 1 81 ? 1.508 4.507 -2.071 1.00 91.31 81 LEU A CA 1
ATOM 648 C C . LEU A 1 81 ? 2.150 5.646 -1.274 1.00 91.31 81 LEU A C 1
ATOM 650 O O . LEU A 1 81 ? 1.470 6.585 -0.879 1.00 91.31 81 LEU A O 1
ATOM 654 N N . LYS A 1 82 ? 3.454 5.565 -1.001 1.00 89.50 82 LYS A N 1
ATOM 655 C CA . LYS A 1 82 ? 4.159 6.575 -0.205 1.00 89.50 82 LYS A CA 1
ATOM 656 C C . LYS A 1 82 ? 4.591 7.790 -1.024 1.00 89.50 82 LYS A C 1
ATOM 658 O O . LYS A 1 82 ? 4.689 8.884 -0.472 1.00 89.50 82 LYS A O 1
ATOM 663 N N . TYR A 1 83 ? 4.939 7.583 -2.291 1.00 88.31 83 TYR A N 1
ATOM 664 C CA . TYR A 1 83 ? 5.568 8.603 -3.132 1.00 88.31 83 TYR A CA 1
ATOM 665 C C . TYR A 1 83 ? 4.744 8.977 -4.369 1.00 88.31 83 TYR A C 1
ATOM 667 O O . TYR A 1 83 ? 5.153 9.880 -5.098 1.00 88.31 83 TYR A O 1
ATOM 675 N N . GLY A 1 84 ? 3.654 8.259 -4.654 1.00 89.06 84 GLY A N 1
ATOM 676 C CA . GLY A 1 84 ? 2.849 8.428 -5.871 1.00 89.06 84 GLY A CA 1
ATOM 677 C C . GLY A 1 84 ? 3.576 8.020 -7.144 1.00 89.06 84 GLY A C 1
ATOM 678 O O . GLY A 1 84 ? 3.165 8.374 -8.248 1.00 89.06 84 GLY A O 1
ATOM 679 N N . ARG A 1 85 ? 4.719 7.341 -7.009 1.00 87.50 85 ARG A N 1
ATOM 680 C CA . ARG A 1 85 ? 5.673 7.120 -8.093 1.00 87.50 85 ARG A CA 1
ATOM 681 C C . ARG A 1 85 ? 6.409 5.801 -7.921 1.00 87.50 85 ARG A C 1
ATOM 683 O O . ARG A 1 85 ? 6.968 5.524 -6.864 1.00 87.50 85 ARG A O 1
ATOM 690 N N . LEU A 1 86 ? 6.464 5.027 -9.001 1.00 86.50 86 LEU A N 1
ATOM 691 C CA . LEU A 1 86 ? 7.143 3.729 -9.044 1.00 86.50 86 LEU A CA 1
ATOM 692 C C . LEU A 1 86 ? 8.672 3.847 -9.151 1.00 86.50 86 LEU A C 1
ATOM 694 O O . LEU A 1 86 ? 9.382 2.916 -8.788 1.00 86.50 86 LEU A O 1
ATOM 698 N N . ASP A 1 87 ? 9.182 4.985 -9.632 1.00 85.12 87 ASP A N 1
ATOM 699 C CA . ASP A 1 87 ? 10.612 5.251 -9.844 1.00 85.12 87 ASP A CA 1
ATOM 700 C C . ASP A 1 87 ? 11.318 5.859 -8.621 1.00 85.12 87 ASP A C 1
ATOM 702 O O . ASP A 1 87 ? 12.509 6.166 -8.677 1.00 85.12 87 ASP A O 1
ATOM 706 N N . ALA A 1 88 ? 10.604 6.021 -7.503 1.00 81.00 88 ALA A N 1
ATOM 707 C CA . ALA A 1 88 ? 11.165 6.559 -6.268 1.00 81.00 88 ALA A CA 1
ATOM 708 C C . ALA A 1 88 ? 12.264 5.658 -5.668 1.00 81.00 88 ALA A C 1
ATOM 710 O O . ALA A 1 88 ? 13.165 6.152 -4.985 1.00 81.00 88 ALA A O 1
ATOM 711 N N . THR A 1 89 ? 12.203 4.345 -5.921 1.00 84.50 89 THR A N 1
ATOM 712 C CA . THR A 1 89 ? 13.213 3.353 -5.518 1.00 84.50 89 THR A CA 1
ATOM 713 C C . THR A 1 89 ? 13.411 2.304 -6.620 1.00 84.50 89 THR A C 1
ATOM 715 O O . THR A 1 89 ? 12.669 2.245 -7.599 1.00 84.50 89 THR A O 1
ATOM 718 N N . ASP A 1 90 ? 14.398 1.421 -6.460 1.00 86.12 90 ASP A N 1
ATOM 719 C CA . ASP A 1 90 ? 14.635 0.296 -7.370 1.00 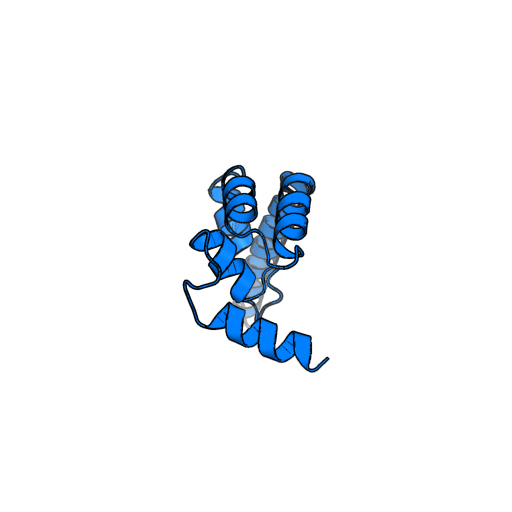86.12 90 ASP A CA 1
ATOM 720 C C . ASP A 1 90 ? 13.622 -0.857 -7.214 1.00 86.12 90 ASP A C 1
ATOM 722 O O . ASP A 1 90 ? 13.668 -1.823 -7.982 1.00 86.12 90 ASP A O 1
ATOM 726 N N . ALA A 1 91 ? 12.699 -0.779 -6.248 1.00 85.00 91 ALA A N 1
ATOM 727 C CA . ALA A 1 91 ? 11.786 -1.867 -5.912 1.00 85.00 91 ALA A CA 1
ATOM 728 C C . ALA A 1 91 ? 10.873 -2.259 -7.083 1.00 85.00 91 ALA A C 1
ATOM 730 O O . ALA A 1 91 ? 10.690 -3.455 -7.326 1.00 85.00 91 ALA A O 1
ATOM 731 N N . TYR A 1 92 ? 10.356 -1.285 -7.839 1.00 87.69 92 TYR A N 1
ATOM 732 C CA . TYR A 1 92 ? 9.517 -1.567 -9.007 1.00 87.69 92 TYR A CA 1
ATOM 733 C C . TYR A 1 92 ? 10.313 -2.231 -10.139 1.00 87.69 92 TYR A C 1
ATOM 735 O O . TYR A 1 92 ? 9.895 -3.253 -10.674 1.00 87.69 92 TYR A O 1
ATOM 743 N N . ALA A 1 93 ? 11.531 -1.759 -10.421 1.00 86.81 93 ALA A N 1
ATOM 744 C CA . ALA A 1 93 ? 12.406 -2.383 -11.417 1.00 86.81 93 ALA A CA 1
ATOM 745 C C . ALA A 1 93 ? 12.845 -3.811 -11.022 1.00 86.81 93 ALA A C 1
ATOM 747 O O . ALA A 1 93 ? 13.169 -4.644 -11.875 1.00 86.81 93 ALA A O 1
ATOM 748 N N . VAL A 1 94 ? 12.916 -4.119 -9.721 1.00 86.44 94 VAL A N 1
ATOM 749 C CA . VAL A 1 94 ? 13.126 -5.490 -9.224 1.00 86.44 94 VAL A CA 1
ATOM 750 C C . VAL A 1 94 ? 11.874 -6.345 -9.428 1.00 86.44 94 VAL A C 1
ATOM 752 O O . VAL A 1 94 ? 12.008 -7.488 -9.866 1.00 86.44 94 VAL A O 1
ATOM 755 N N . TYR A 1 95 ? 10.689 -5.804 -9.141 1.00 86.69 95 TYR A N 1
ATOM 756 C CA . TYR A 1 95 ? 9.408 -6.465 -9.395 1.00 86.69 95 TYR A CA 1
ATOM 757 C C . TYR A 1 95 ? 9.238 -6.797 -10.886 1.00 86.69 95 TYR A C 1
ATOM 759 O O . TYR A 1 95 ? 9.112 -7.971 -11.223 1.00 86.69 95 TYR A O 1
ATOM 767 N N . GLU A 1 96 ? 9.382 -5.819 -11.788 1.00 87.88 96 GLU A N 1
ATOM 768 C CA . GLU A 1 96 ? 9.245 -6.033 -13.238 1.00 87.88 96 GLU A CA 1
ATOM 769 C C . GLU A 1 96 ? 10.173 -7.137 -13.758 1.00 87.88 96 GLU A C 1
ATOM 771 O O . GLU A 1 96 ? 9.778 -7.969 -14.575 1.00 87.88 96 GLU A O 1
ATOM 776 N N . ARG A 1 97 ? 11.421 -7.178 -13.272 1.00 86.44 97 ARG A N 1
ATOM 777 C CA . ARG A 1 97 ? 12.377 -8.230 -13.646 1.00 86.44 97 ARG A CA 1
ATOM 778 C C . ARG A 1 97 ? 11.937 -9.617 -13.187 1.00 86.44 97 ARG A C 1
ATOM 780 O O . ARG A 1 97 ? 12.232 -10.578 -13.886 1.00 86.44 97 ARG A O 1
ATOM 787 N N . ARG A 1 98 ? 11.276 -9.739 -12.033 1.00 83.12 98 ARG A N 1
ATOM 788 C CA . ARG A 1 98 ? 10.754 -11.021 -11.531 1.00 83.12 98 ARG A CA 1
ATOM 789 C C . ARG A 1 98 ? 9.513 -11.455 -12.300 1.00 83.12 98 ARG A C 1
ATOM 791 O O . ARG A 1 98 ? 9.452 -12.606 -12.713 1.00 83.12 98 ARG A O 1
ATOM 798 N N . SER A 1 99 ? 8.582 -10.534 -12.539 1.00 80.19 99 SER A N 1
ATOM 799 C CA . SER A 1 99 ? 7.319 -10.823 -13.227 1.00 80.19 99 SER A CA 1
ATOM 800 C C . SER A 1 99 ? 7.516 -11.240 -14.685 1.00 80.19 99 SER A C 1
ATOM 802 O O . SER A 1 99 ? 6.728 -12.012 -15.204 1.00 80.19 99 SER A O 1
ATOM 804 N N . ARG A 1 100 ? 8.590 -10.787 -15.346 1.00 72.94 100 ARG A N 1
ATOM 805 C CA . ARG A 1 100 ? 8.925 -11.186 -16.729 1.00 72.94 100 ARG A CA 1
ATOM 806 C C . ARG A 1 100 ? 9.599 -12.560 -16.851 1.00 72.94 100 ARG A C 1
ATOM 808 O O . ARG A 1 100 ? 9.811 -13.024 -17.967 1.00 72.94 100 ARG A O 1
ATOM 815 N N . VAL A 1 101 ? 10.021 -13.156 -15.736 1.00 63.06 101 VAL A N 1
ATOM 816 C CA . VAL A 1 101 ? 10.719 -14.457 -15.696 1.00 63.06 101 VAL A CA 1
ATOM 817 C C . VAL A 1 101 ? 9.786 -15.587 -15.234 1.00 63.06 101 VAL A C 1
ATOM 819 O O . VAL A 1 101 ? 10.124 -16.756 -15.422 1.00 63.06 101 VAL A O 1
ATOM 822 N N . ALA A 1 102 ? 8.640 -15.244 -14.639 1.00 53.28 102 ALA A N 1
ATOM 823 C CA . ALA A 1 102 ? 7.585 -16.169 -14.221 1.00 53.28 102 ALA A CA 1
ATOM 824 C C . ALA A 1 102 ? 6.615 -16.472 -15.373 1.00 53.28 102 ALA A C 1
ATOM 826 O O . ALA A 1 102 ? 6.111 -17.617 -15.402 1.00 53.28 102 ALA A O 1
#

pLDDT: mean 80.86, std 16.4, range [39.28, 96.62]

Foldseek 3Di:
DDPPVVVVVVVVVVLVVLLVVLCVVCVVLVVQLVVQVPDVPRQLQSNQVSLVVRDPSSNCSLPVADPVRPRPDDPQSVVSNVPVDSVPDCRNVVVVVVVVVD

Secondary structure (DSSP, 8-state):
--THHHHHHHHHHHHHHHHHHHHHHTHHHHHHHHHHHTSSS--HHHHHHHHHTS-HHHHHHHH-S-GGGT-S--HHHHHHHHHS-GGGSTHHHHHHHHHTT-

Radius of gyration: 15.92 Å; chains: 1; bounding box: 28×29×52 Å

Sequence (102 aa):
MDMRKYSEHGRSDFKLRKLTDAIRRNKDILGCVFTFLSEEPPNASAAQEAFEEISPDDQICLWSVSPTAGGIWERYERDALKYGRLDATDAYAVYERRSRVA